Protein AF-A0A523TRH2-F1 (afdb_monomer_lite)

pLDDT: mean 88.26, std 10.93, range [44.06, 96.12]

Structure (mmCIF, N/CA/C/O backbone):
data_AF-A0A523TRH2-F1
#
_entry.id   AF-A0A523TRH2-F1
#
loop_
_atom_site.group_PDB
_atom_site.id
_atom_site.type_symbol
_atom_site.label_atom_id
_atom_site.label_alt_id
_atom_site.label_comp_id
_atom_site.label_asym_id
_atom_site.label_entity_id
_atom_site.label_seq_id
_atom_site.pdbx_PDB_ins_code
_atom_site.Cartn_x
_atom_site.Cartn_y
_atom_site.Cartn_z
_atom_site.occupancy
_atom_site.B_iso_or_equiv
_atom_site.auth_seq_id
_atom_site.auth_comp_id
_atom_site.auth_asym_id
_atom_site.auth_atom_id
_atom_site.pdbx_PDB_model_num
ATOM 1 N N . SER A 1 1 ? 4.404 -14.580 5.302 1.00 48.19 1 SER A N 1
ATOM 2 C CA . SER A 1 1 ? 3.201 -15.030 4.572 1.00 48.19 1 SER A CA 1
ATOM 3 C C . SER A 1 1 ? 2.688 -13.862 3.754 1.00 48.19 1 SER A C 1
ATOM 5 O O . SER A 1 1 ? 2.114 -12.938 4.310 1.00 48.19 1 SER A O 1
ATOM 7 N N . ALA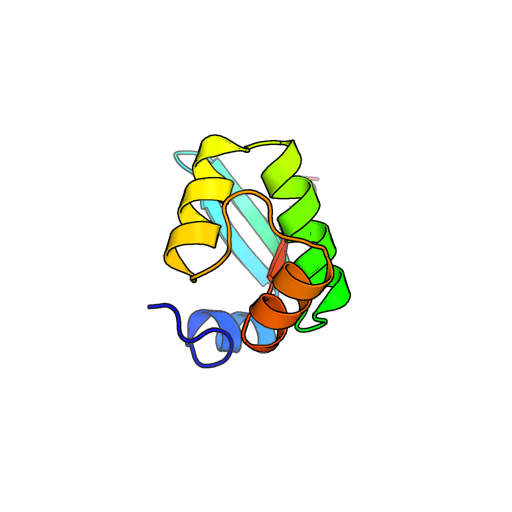 A 1 2 ? 2.991 -13.840 2.459 1.00 51.00 2 ALA A N 1
ATOM 8 C CA . ALA A 1 2 ? 2.615 -12.747 1.567 1.00 51.00 2 ALA A CA 1
ATOM 9 C C . ALA A 1 2 ? 2.168 -13.349 0.232 1.00 51.00 2 ALA A C 1
ATOM 11 O O . ALA A 1 2 ? 2.908 -13.343 -0.741 1.00 51.00 2 ALA A O 1
ATOM 12 N N . PHE A 1 3 ? 0.968 -13.930 0.217 1.00 58.81 3 PHE A N 1
ATOM 13 C CA . PHE A 1 3 ? 0.327 -14.407 -1.013 1.00 58.81 3 PHE A CA 1
ATOM 14 C C . PHE A 1 3 ? -0.816 -13.477 -1.434 1.00 58.81 3 PHE A C 1
ATOM 16 O O . PHE A 1 3 ? -1.825 -13.940 -1.966 1.00 58.81 3 PHE A O 1
ATOM 23 N N . GLY A 1 4 ? -0.699 -12.179 -1.123 1.00 63.19 4 GLY A N 1
ATOM 24 C CA . GLY A 1 4 ? -1.737 -11.184 -1.393 1.00 63.19 4 GLY A CA 1
ATOM 25 C C . GLY A 1 4 ? -3.112 -11.679 -0.939 1.00 63.19 4 GLY A C 1
ATOM 26 O O . GLY A 1 4 ? -3.287 -12.084 0.216 1.00 63.19 4 GLY A O 1
ATOM 27 N N . THR A 1 5 ? -4.041 -11.746 -1.892 1.00 65.75 5 THR A N 1
ATOM 28 C CA . THR A 1 5 ? -5.439 -12.161 -1.703 1.00 65.75 5 THR A CA 1
ATOM 29 C C . THR A 1 5 ? -5.641 -13.606 -1.237 1.00 65.75 5 THR A C 1
ATOM 31 O O . THR A 1 5 ? -6.720 -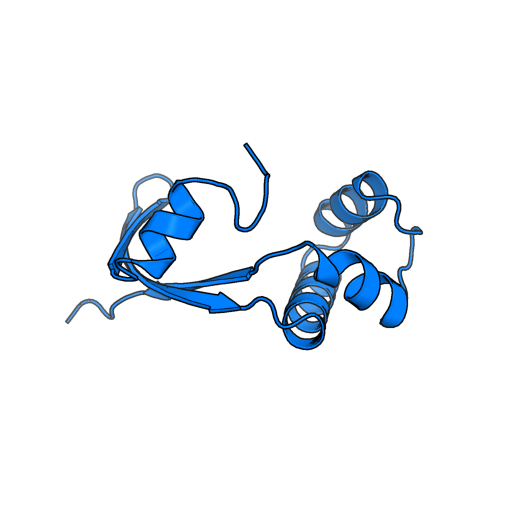13.975 -0.773 1.00 65.75 5 THR A O 1
ATOM 34 N N . ARG A 1 6 ? -4.614 -14.456 -1.338 1.00 66.75 6 ARG A N 1
ATOM 35 C CA . ARG A 1 6 ? -4.691 -15.873 -0.947 1.00 66.75 6 ARG A CA 1
ATOM 36 C C . ARG A 1 6 ? -4.367 -16.111 0.522 1.00 66.75 6 ARG A C 1
ATOM 38 O O . ARG A 1 6 ? -4.453 -17.249 0.970 1.00 66.75 6 ARG A O 1
ATOM 45 N N . THR A 1 7 ? -3.972 -15.075 1.256 1.00 72.19 7 THR A N 1
ATOM 46 C CA . THR A 1 7 ? -3.624 -15.219 2.671 1.00 72.19 7 THR A CA 1
ATOM 47 C C . THR A 1 7 ? -4.884 -15.185 3.535 1.00 72.19 7 THR A C 1
ATOM 49 O O . THR A 1 7 ? -5.766 -14.361 3.301 1.00 72.19 7 THR A O 1
ATOM 52 N N . ASP A 1 8 ? -4.952 -16.042 4.557 1.00 76.25 8 ASP A N 1
ATOM 53 C CA . ASP A 1 8 ? -6.146 -16.187 5.404 1.00 76.25 8 ASP A CA 1
ATOM 54 C C . ASP A 1 8 ? -6.571 -14.872 6.062 1.00 76.25 8 ASP A C 1
ATOM 56 O O . ASP A 1 8 ? -7.755 -14.563 6.107 1.00 76.25 8 ASP A O 1
ATOM 60 N N . TRP A 1 9 ? -5.617 -14.034 6.485 1.00 79.12 9 TRP A N 1
ATOM 61 C CA . TRP A 1 9 ? -5.937 -12.728 7.071 1.00 79.12 9 TRP A CA 1
ATOM 62 C C . TRP A 1 9 ? -6.670 -11.803 6.087 1.00 79.12 9 TRP A C 1
ATOM 64 O O . TRP A 1 9 ? -7.561 -11.071 6.499 1.00 79.12 9 TRP A O 1
ATOM 74 N N . TYR A 1 10 ? -6.341 -11.854 4.793 1.00 79.38 10 TYR A N 1
ATOM 75 C CA . TYR A 1 10 ? -7.002 -11.032 3.780 1.00 79.38 10 TYR A CA 1
ATOM 76 C C . TYR A 1 10 ? -8.423 -11.536 3.514 1.00 79.38 10 TYR A C 1
ATOM 78 O O . TYR A 1 10 ? -9.359 -10.747 3.435 1.00 79.38 10 TYR A O 1
ATOM 86 N N . ARG A 1 11 ? -8.606 -12.861 3.452 1.00 81.75 11 ARG A N 1
ATOM 87 C CA . ARG A 1 11 ? -9.9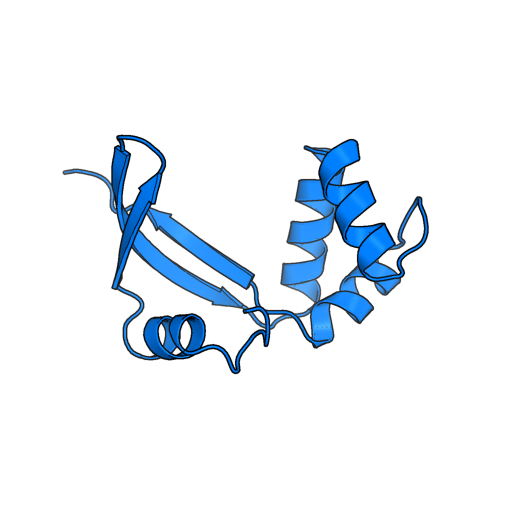34 -13.484 3.329 1.00 81.75 11 ARG A CA 1
ATOM 88 C C . ARG A 1 11 ? -10.817 -13.197 4.541 1.00 81.75 11 ARG A C 1
ATOM 90 O O . ARG A 1 11 ? -12.000 -12.936 4.367 1.00 81.75 11 ARG A O 1
ATOM 97 N N . ASN A 1 12 ? -10.238 -13.199 5.740 1.00 84.06 12 ASN A N 1
ATOM 98 C CA . ASN A 1 12 ? -10.954 -12.854 6.964 1.00 84.06 12 ASN A CA 1
ATOM 99 C C . ASN A 1 12 ? -11.426 -11.397 6.934 1.00 84.06 12 ASN A C 1
ATOM 101 O O . ASN A 1 12 ? -12.579 -11.152 7.249 1.00 84.06 12 ASN A O 1
ATOM 105 N N . ILE A 1 13 ? -10.583 -10.462 6.478 1.00 86.25 13 ILE A N 1
ATOM 106 C CA . ILE A 1 13 ? -10.966 -9.049 6.310 1.00 86.25 13 ILE A CA 1
ATOM 107 C C . ILE A 1 13 ? -12.082 -8.875 5.270 1.00 86.25 13 ILE A C 1
ATOM 109 O O . ILE A 1 13 ? -12.961 -8.040 5.451 1.00 86.25 13 ILE A O 1
ATOM 113 N N . LEU A 1 14 ? -12.072 -9.662 4.189 1.00 84.50 14 LEU A N 1
ATOM 114 C CA . LEU A 1 14 ? -13.165 -9.645 3.211 1.00 84.50 14 LEU A CA 1
ATOM 115 C C . LEU A 1 14 ? -14.489 -10.172 3.786 1.00 84.50 14 LEU A C 1
ATOM 117 O O . LEU A 1 14 ? -15.550 -9.737 3.347 1.00 84.50 14 LEU A O 1
ATOM 121 N N . ALA A 1 15 ? -14.437 -11.126 4.721 1.00 85.94 15 ALA A N 1
ATOM 122 C CA . ALA A 1 15 ? -15.622 -11.708 5.349 1.00 85.94 15 ALA A CA 1
ATOM 123 C C . ALA A 1 15 ? -16.173 -10.838 6.491 1.00 85.94 15 ALA A C 1
ATOM 125 O O . ALA A 1 15 ? -17.388 -10.707 6.625 1.00 85.94 15 ALA A O 1
ATOM 126 N N . ASP A 1 16 ? -15.284 -10.249 7.292 1.00 89.00 16 ASP A N 1
ATOM 127 C CA . ASP A 1 16 ? -15.600 -9.307 8.361 1.00 89.00 16 ASP A CA 1
ATOM 128 C C . ASP A 1 16 ? -14.550 -8.175 8.380 1.00 89.00 16 ASP A C 1
ATOM 130 O O . ASP A 1 16 ? -13.408 -8.387 8.806 1.00 89.00 16 ASP A O 1
ATOM 134 N N . PRO A 1 17 ? -14.905 -6.968 7.907 1.00 89.44 17 PRO A N 1
ATOM 135 C CA . PRO A 1 17 ? -13.990 -5.830 7.859 1.00 89.44 17 PRO A CA 1
ATOM 136 C C . PRO A 1 17 ? -13.736 -5.194 9.236 1.00 89.44 17 PRO A C 1
ATOM 138 O O . PRO A 1 17 ? -12.867 -4.326 9.347 1.00 89.44 17 PRO A O 1
ATOM 141 N N . GLY A 1 18 ? -14.466 -5.595 10.285 1.00 92.44 18 GLY A N 1
ATOM 142 C CA . GLY A 1 18 ? -14.238 -5.137 11.652 1.00 92.44 18 GLY A CA 1
ATOM 143 C C . GLY A 1 18 ? -12.975 -5.762 12.240 1.00 92.44 18 GLY A C 1
ATOM 144 O O . GLY A 1 18 ? -12.922 -6.958 12.522 1.00 92.44 18 GLY A O 1
ATOM 145 N N . VAL A 1 19 ? -11.941 -4.953 12.472 1.00 91.75 19 VAL A N 1
ATOM 146 C CA . VAL A 1 19 ? -10.653 -5.442 12.977 1.00 91.75 19 VAL A CA 1
ATOM 147 C C . VAL A 1 19 ? -10.244 -4.763 14.273 1.00 91.75 19 VAL A C 1
ATOM 149 O O . VAL A 1 19 ? -10.571 -3.611 14.555 1.00 91.75 19 VAL A O 1
ATOM 152 N N . ARG A 1 20 ? -9.458 -5.487 15.070 1.00 92.50 20 ARG A N 1
ATOM 153 C CA . ARG A 1 20 ? -8.762 -4.924 16.222 1.00 92.50 20 ARG A CA 1
ATOM 154 C C . ARG A 1 20 ? -7.269 -4.898 15.956 1.00 92.50 20 ARG A C 1
ATOM 156 O O . ARG A 1 20 ? -6.668 -5.925 15.649 1.00 92.50 20 ARG A O 1
ATOM 163 N N . VAL A 1 21 ? -6.674 -3.720 16.083 1.00 91.19 21 VAL A N 1
ATOM 164 C CA . VAL A 1 21 ? -5.284 -3.465 15.714 1.00 91.19 21 VAL A CA 1
ATOM 165 C C . VAL A 1 21 ? -4.493 -3.158 16.975 1.00 91.19 21 VAL A C 1
ATOM 167 O O . VAL A 1 21 ? -4.886 -2.299 17.762 1.00 91.19 21 VAL A O 1
ATOM 170 N N . ARG A 1 22 ? -3.354 -3.834 17.162 1.00 92.94 22 ARG A N 1
ATOM 171 C CA . ARG A 1 22 ? -2.401 -3.532 18.236 1.00 92.94 22 ARG A CA 1
ATOM 172 C C . ARG A 1 22 ? -1.081 -3.051 17.647 1.00 92.94 22 ARG A C 1
ATOM 174 O O . ARG A 1 22 ? -0.403 -3.799 16.948 1.00 92.94 22 ARG A O 1
ATOM 181 N N . VAL A 1 23 ? -0.699 -1.818 17.971 1.00 88.94 23 VAL A N 1
ATOM 182 C CA . VAL A 1 23 ? 0.583 -1.213 1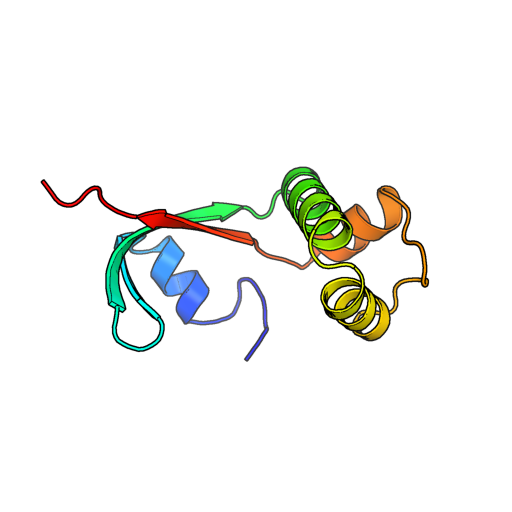7.581 1.00 88.94 23 VAL A CA 1
ATOM 183 C C . VAL A 1 23 ? 1.329 -0.799 18.846 1.00 88.94 23 VAL A C 1
ATOM 185 O O . VAL A 1 23 ? 0.987 0.180 19.513 1.00 88.94 23 VAL A O 1
ATOM 188 N N . GLY A 1 24 ? 2.353 -1.573 19.209 1.00 90.69 24 GLY A N 1
ATOM 189 C CA . GLY A 1 24 ? 3.049 -1.405 20.484 1.00 90.69 24 GLY A CA 1
ATOM 190 C C . GLY A 1 24 ? 2.092 -1.596 21.664 1.00 90.69 24 GLY A C 1
ATOM 191 O O . GLY A 1 24 ? 1.540 -2.677 21.846 1.00 90.69 24 GLY A O 1
ATOM 192 N N . ARG A 1 25 ? 1.896 -0.539 22.464 1.00 91.94 25 ARG A N 1
ATOM 193 C CA . ARG A 1 25 ? 0.969 -0.531 23.614 1.00 91.94 25 ARG A CA 1
ATOM 194 C C . ARG A 1 25 ? -0.428 0.002 23.285 1.00 91.94 25 ARG A C 1
ATOM 196 O O . ARG A 1 25 ? -1.289 -0.026 24.155 1.00 91.94 25 ARG A O 1
ATOM 203 N N . LYS A 1 26 ? -0.643 0.525 22.075 1.00 89.44 26 LYS A N 1
ATOM 204 C CA . LYS A 1 26 ? -1.943 1.053 21.651 1.00 89.44 26 LYS A CA 1
ATOM 205 C C . LYS A 1 26 ? -2.757 -0.063 21.015 1.00 89.44 26 LYS A C 1
ATOM 207 O O . LYS A 1 26 ? -2.237 -0.796 20.173 1.00 89.44 26 LYS A O 1
ATOM 212 N N . GLU A 1 27 ? -4.016 -0.165 21.406 1.00 93.50 27 GLU A N 1
ATOM 213 C CA . GLU 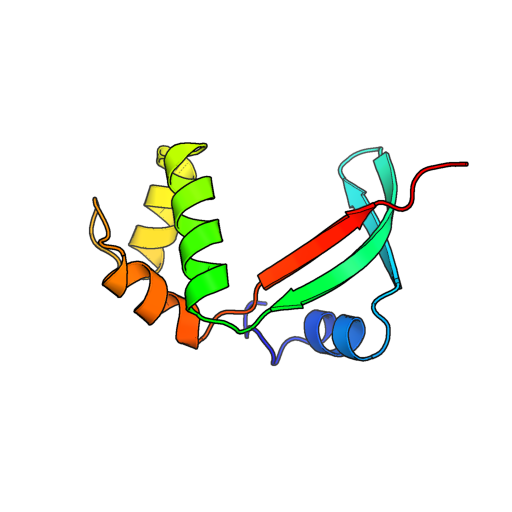A 1 27 ? -4.994 -1.084 20.834 1.00 93.50 27 GLU A CA 1
ATOM 214 C C . GLU A 1 27 ? -6.242 -0.285 20.485 1.00 93.50 27 GLU A C 1
ATOM 216 O O . GLU A 1 27 ? -6.703 0.502 21.306 1.00 93.50 27 GLU A O 1
ATOM 221 N N . PHE A 1 28 ? -6.743 -0.450 19.265 1.00 93.06 28 PHE A N 1
ATOM 222 C CA . PHE A 1 28 ? -7.922 0.260 18.778 1.00 93.06 28 PHE A CA 1
ATOM 223 C C . PHE A 1 28 ? -8.730 -0.631 17.836 1.00 93.06 28 PHE A C 1
ATOM 225 O O . PHE A 1 28 ? -8.211 -1.599 17.264 1.00 93.06 28 PHE A O 1
ATOM 232 N N . LYS A 1 29 ? -10.017 -0.317 17.702 1.00 93.75 29 LYS A N 1
ATOM 233 C CA . LYS A 1 29 ? -10.881 -0.903 16.678 1.00 93.75 29 LYS A CA 1
ATOM 234 C C . LYS A 1 29 ? -10.766 -0.091 15.398 1.00 93.75 29 LYS A C 1
ATOM 236 O O . LYS A 1 29 ? -10.562 1.119 15.440 1.00 93.75 29 LYS A O 1
ATOM 241 N N . ALA A 1 30 ? -10.860 -0.764 14.266 1.00 93.88 30 ALA A N 1
ATOM 242 C CA . ALA A 1 30 ? -10.840 -0.127 12.966 1.00 93.88 30 ALA A CA 1
ATOM 243 C C . ALA A 1 30 ? -11.718 -0.897 11.987 1.00 93.88 30 ALA A C 1
ATOM 245 O O . ALA A 1 30 ? -11.922 -2.103 12.128 1.00 93.88 30 ALA A O 1
ATOM 246 N N . PHE A 1 31 ? -12.158 -0.196 10.953 1.00 93.50 31 PHE A N 1
ATOM 247 C CA . PHE A 1 31 ? -12.756 -0.795 9.777 1.00 93.50 31 PHE A CA 1
ATOM 248 C C . PHE A 1 31 ? -11.705 -0.922 8.674 1.00 93.50 31 PHE A C 1
ATOM 250 O O . PHE A 1 31 ? -10.994 0.037 8.361 1.00 93.50 31 PHE A O 1
ATOM 257 N N . ALA A 1 32 ? -11.587 -2.110 8.093 1.00 92.81 32 ALA A N 1
ATOM 258 C CA . ALA A 1 32 ? -10.661 -2.385 7.010 1.00 92.81 32 ALA A CA 1
ATOM 259 C C . ALA A 1 32 ? -11.337 -2.211 5.641 1.00 92.81 32 ALA A C 1
ATOM 261 O O . ALA A 1 32 ? -12.336 -2.852 5.332 1.00 92.81 32 ALA A O 1
ATOM 262 N N . GLU A 1 33 ? -10.747 -1.379 4.788 1.00 90.62 33 GLU A N 1
ATOM 263 C CA . GLU A 1 33 ? -11.112 -1.228 3.381 1.00 90.62 33 GLU A CA 1
ATOM 264 C C . GLU A 1 33 ? -10.045 -1.899 2.512 1.00 90.62 33 GLU A C 1
ATOM 266 O O . GLU A 1 33 ? -8.859 -1.577 2.604 1.00 90.62 33 GLU A O 1
ATOM 271 N N . THR A 1 34 ? -10.450 -2.825 1.645 1.00 89.81 34 THR A N 1
ATOM 272 C CA . THR A 1 34 ? -9.534 -3.497 0.718 1.00 89.81 34 THR A CA 1
ATOM 273 C C . THR A 1 34 ? -9.623 -2.902 -0.682 1.00 89.81 34 THR A C 1
ATOM 275 O O . THR A 1 34 ? -10.720 -2.684 -1.187 1.00 89.81 34 THR A O 1
ATOM 278 N N . SER A 1 35 ? -8.485 -2.732 -1.351 1.00 89.06 35 SER A N 1
ATOM 279 C CA . SER A 1 35 ? -8.410 -2.336 -2.757 1.00 89.06 35 SER A CA 1
ATOM 280 C C . SER A 1 35 ? -7.453 -3.245 -3.523 1.00 89.06 35 SER A C 1
ATOM 282 O O . SER A 1 35 ? -6.316 -3.454 -3.097 1.00 89.06 35 SER A O 1
ATOM 284 N N . THR A 1 36 ? -7.903 -3.748 -4.671 1.00 91.50 36 THR A N 1
ATOM 285 C CA . THR A 1 36 ? -7.065 -4.414 -5.685 1.00 91.50 36 THR A CA 1
ATOM 286 C C . THR A 1 36 ? -6.915 -3.568 -6.950 1.00 91.50 36 THR A C 1
ATOM 288 O O . THR A 1 36 ? -6.384 -4.057 -7.938 1.00 91.50 36 THR A O 1
ATOM 291 N N . ASP A 1 37 ? -7.410 -2.323 -6.951 1.00 94.00 37 ASP A N 1
ATOM 292 C CA . ASP A 1 37 ? -7.226 -1.391 -8.066 1.00 94.00 37 ASP A CA 1
ATOM 293 C C . ASP A 1 37 ? -5.734 -1.021 -8.202 1.00 94.00 37 ASP A C 1
ATOM 295 O O . ASP A 1 37 ? -5.190 -0.378 -7.290 1.00 94.00 37 ASP A O 1
ATOM 299 N N . PRO A 1 38 ? -5.070 -1.399 -9.313 1.00 93.56 38 PRO A N 1
ATOM 300 C CA . PRO A 1 38 ? -3.650 -1.136 -9.511 1.00 93.56 38 PRO A CA 1
ATOM 301 C C . PRO A 1 38 ? -3.302 0.353 -9.462 1.00 93.56 38 PRO A C 1
ATOM 303 O O . PRO A 1 38 ? -2.240 0.710 -8.954 1.00 93.56 38 PRO A O 1
ATOM 306 N N . VAL A 1 39 ? -4.205 1.226 -9.920 1.00 95.88 39 VAL A N 1
ATOM 307 C CA . VAL A 1 39 ? -3.992 2.680 -9.942 1.00 95.88 39 VAL A CA 1
ATOM 308 C C . VAL A 1 39 ? -3.938 3.214 -8.513 1.00 95.88 39 VAL A C 1
ATOM 310 O O . VAL A 1 39 ? -2.973 3.871 -8.125 1.00 95.88 39 VAL A O 1
ATOM 313 N N . ARG A 1 40 ? -4.918 2.847 -7.681 1.00 94.75 40 ARG A N 1
ATOM 314 C CA . ARG A 1 40 ? -4.975 3.271 -6.275 1.00 94.75 40 ARG A CA 1
ATOM 315 C C . ARG A 1 40 ? -3.805 2.729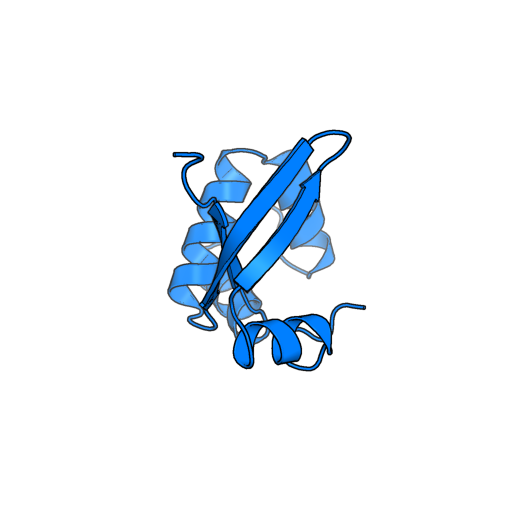 -5.451 1.00 94.75 40 ARG A C 1
ATOM 317 O O . ARG A 1 40 ? -3.300 3.405 -4.554 1.00 94.75 40 ARG A O 1
ATOM 324 N N . ILE A 1 41 ? -3.363 1.506 -5.739 1.00 94.94 41 ILE A N 1
ATOM 325 C CA . ILE A 1 41 ? -2.180 0.918 -5.098 1.00 94.94 41 ILE A CA 1
ATOM 326 C C . ILE A 1 41 ? -0.915 1.668 -5.534 1.00 94.94 41 ILE A C 1
ATOM 328 O O . ILE A 1 41 ? -0.080 1.982 -4.684 1.00 94.94 41 ILE A O 1
ATOM 332 N N . ALA A 1 42 ? -0.776 1.989 -6.822 1.00 95.94 42 ALA A N 1
ATOM 333 C CA . ALA A 1 42 ? 0.352 2.757 -7.336 1.00 95.94 42 ALA A CA 1
ATOM 334 C C . ALA A 1 42 ? 0.404 4.173 -6.738 1.00 95.94 42 ALA A C 1
ATOM 336 O O . ALA A 1 42 ? 1.478 4.599 -6.317 1.00 95.94 42 ALA A O 1
ATOM 337 N N . ASP A 1 43 ? -0.740 4.856 -6.593 1.00 96.00 43 ASP A N 1
ATOM 338 C CA . ASP A 1 43 ? -0.835 6.154 -5.900 1.00 96.00 43 ASP A CA 1
ATOM 339 C C . ASP A 1 43 ? -0.308 6.059 -4.466 1.00 96.00 43 ASP A C 1
ATOM 341 O O . ASP A 1 43 ? 0.465 6.899 -4.001 1.00 96.00 43 ASP A O 1
ATOM 345 N N . PHE A 1 44 ? -0.698 4.999 -3.758 1.00 94.38 44 PHE A N 1
ATOM 346 C CA . PHE A 1 44 ? -0.256 4.771 -2.390 1.00 94.38 44 PHE A CA 1
ATOM 347 C C . PHE A 1 44 ? 1.244 4.463 -2.298 1.00 94.38 44 PHE A C 1
ATOM 349 O O . PHE A 1 44 ? 1.918 4.953 -1.387 1.00 94.38 44 PHE A O 1
ATOM 356 N N . LEU A 1 45 ? 1.782 3.658 -3.219 1.00 94.38 45 LEU A N 1
ATOM 357 C CA . LEU A 1 45 ? 3.214 3.361 -3.281 1.00 94.38 45 LEU A CA 1
ATOM 358 C C . LEU A 1 45 ? 4.033 4.621 -3.567 1.00 94.38 45 LEU A C 1
ATOM 360 O O . LEU A 1 45 ? 5.042 4.836 -2.895 1.00 94.38 45 LEU A O 1
ATOM 364 N N . ASP A 1 46 ? 3.571 5.463 -4.488 1.00 95.75 46 ASP A N 1
ATOM 365 C CA . ASP A 1 46 ? 4.224 6.724 -4.838 1.00 95.75 46 ASP A CA 1
ATOM 366 C C . ASP A 1 46 ? 4.222 7.704 -3.652 1.00 95.75 46 ASP A C 1
ATOM 368 O O . ASP A 1 46 ? 5.273 8.176 -3.210 1.00 95.75 46 ASP A O 1
ATOM 372 N N . TYR A 1 47 ? 3.062 7.890 -3.008 1.00 95.62 47 TYR A N 1
ATOM 373 C CA . TYR A 1 47 ? 2.947 8.677 -1.776 1.00 95.62 47 TYR A CA 1
ATOM 374 C C . TYR A 1 47 ? 3.907 8.186 -0.677 1.00 95.62 47 TYR A C 1
ATOM 376 O O . TYR A 1 47 ? 4.595 8.977 -0.019 1.00 95.62 47 TYR A O 1
ATOM 384 N N . ARG A 1 48 ? 3.985 6.865 -0.470 1.00 93.69 48 ARG A N 1
ATOM 385 C CA . ARG A 1 48 ? 4.889 6.275 0.526 1.00 93.69 48 ARG A CA 1
ATOM 386 C C . ARG A 1 48 ? 6.351 6.451 0.152 1.00 93.69 48 ARG A C 1
ATOM 388 O O . ARG A 1 48 ? 7.154 6.686 1.056 1.00 93.69 48 ARG A O 1
ATOM 395 N N . LEU A 1 49 ? 6.701 6.340 -1.127 1.00 94.50 49 LEU A N 1
ATOM 396 C CA . LEU A 1 49 ? 8.062 6.545 -1.607 1.00 94.50 49 LEU A CA 1
ATOM 397 C C . LEU A 1 49 ? 8.507 7.991 -1.371 1.00 94.50 49 LEU A C 1
ATOM 399 O O . LEU A 1 49 ? 9.586 8.200 -0.824 1.00 94.50 49 LEU A O 1
ATOM 403 N N . ALA A 1 50 ? 7.651 8.972 -1.663 1.00 94.81 50 ALA A N 1
ATOM 404 C CA . ALA A 1 50 ? 7.933 10.379 -1.387 1.00 94.81 50 ALA A CA 1
ATOM 405 C C . ALA A 1 50 ? 8.159 10.651 0.113 1.00 94.81 50 ALA A C 1
ATOM 407 O O . ALA A 1 50 ? 9.052 11.410 0.489 1.00 94.81 50 ALA A O 1
ATOM 408 N N . ARG A 1 51 ? 7.377 10.007 0.992 1.00 95.75 51 ARG A N 1
ATOM 409 C CA . ARG A 1 51 ? 7.468 10.208 2.449 1.00 95.75 51 ARG A CA 1
ATOM 410 C C . ARG A 1 51 ? 8.589 9.408 3.123 1.00 95.75 51 ARG A C 1
ATOM 412 O O . ARG A 1 51 ? 9.141 9.852 4.128 1.00 95.75 51 ARG A O 1
ATOM 419 N N . HIS A 1 52 ? 8.917 8.228 2.600 1.00 94.62 52 HIS A N 1
ATOM 420 C CA . HIS A 1 52 ? 9.890 7.291 3.173 1.00 94.62 52 HIS A CA 1
ATOM 421 C C . HIS A 1 52 ? 10.817 6.700 2.092 1.00 94.62 52 HIS A C 1
ATOM 423 O O . HIS A 1 52 ? 10.834 5.479 1.889 1.00 94.62 52 HIS A O 1
ATOM 429 N N . PRO A 1 53 ? 11.638 7.535 1.429 1.00 93.38 53 PRO A N 1
ATOM 430 C CA . PRO A 1 53 ? 12.341 7.168 0.197 1.00 93.38 53 PRO A CA 1
ATOM 431 C C . PRO A 1 53 ? 13.312 6.001 0.363 1.00 93.38 53 PRO A C 1
ATOM 433 O O . PRO A 1 53 ? 13.388 5.129 -0.498 1.00 93.38 53 PRO A O 1
ATOM 436 N N . HIS A 1 54 ? 14.024 5.927 1.488 1.00 93.88 54 HIS A N 1
ATOM 437 C CA . HIS A 1 54 ? 15.002 4.862 1.715 1.00 93.88 54 HIS A CA 1
ATOM 438 C C . HIS A 1 54 ? 14.339 3.498 1.934 1.00 93.88 54 HIS A C 1
ATOM 440 O O . HIS A 1 54 ? 14.667 2.535 1.247 1.00 93.88 54 HIS A O 1
ATOM 446 N N . MET A 1 55 ? 13.393 3.408 2.873 1.00 94.44 55 MET A N 1
ATOM 447 C CA . MET A 1 55 ? 12.744 2.137 3.208 1.00 94.44 55 MET A CA 1
ATOM 448 C C . MET A 1 55 ? 11.904 1.617 2.040 1.00 94.44 55 MET A C 1
ATOM 450 O O . MET A 1 55 ? 12.024 0.451 1.671 1.00 94.44 55 MET A O 1
ATOM 454 N N . ILE A 1 56 ? 11.079 2.481 1.442 1.00 94.00 56 ILE A N 1
ATOM 455 C CA . ILE A 1 56 ? 10.205 2.088 0.334 1.00 94.00 56 ILE A CA 1
ATOM 456 C C . ILE A 1 56 ? 11.029 1.821 -0.918 1.00 94.00 56 ILE A C 1
ATOM 458 O O . ILE A 1 56 ? 10.816 0.802 -1.563 1.00 94.00 56 ILE A O 1
ATOM 462 N N . GLY A 1 57 ? 12.041 2.643 -1.208 1.00 94.19 57 GLY A N 1
ATOM 463 C CA . GLY A 1 57 ? 12.954 2.393 -2.320 1.00 94.19 57 GLY A CA 1
ATOM 464 C C . GLY A 1 57 ? 13.654 1.035 -2.215 1.00 94.19 57 GLY A C 1
ATOM 465 O O . GLY A 1 57 ? 13.758 0.327 -3.212 1.00 94.19 57 GLY A O 1
ATOM 466 N N . MET A 1 58 ? 14.081 0.619 -1.016 1.00 94.62 58 MET A N 1
ATOM 467 C CA . MET A 1 58 ? 14.641 -0.724 -0.810 1.00 94.62 58 MET A CA 1
ATOM 468 C C . MET A 1 58 ? 13.610 -1.836 -1.040 1.00 94.62 58 MET A C 1
ATOM 470 O O . MET A 1 58 ? 13.937 -2.825 -1.691 1.00 94.62 58 MET A O 1
ATOM 474 N N . MET A 1 59 ? 12.376 -1.675 -0.549 1.00 93.19 59 MET A N 1
ATOM 475 C CA . MET A 1 59 ? 11.299 -2.647 -0.783 1.00 93.19 59 MET A CA 1
ATOM 476 C C . MET A 1 59 ? 10.984 -2.790 -2.277 1.00 93.19 59 MET A C 1
ATOM 478 O O . MET A 1 59 ? 10.923 -3.906 -2.776 1.00 93.19 59 MET A O 1
ATOM 482 N N . LEU A 1 60 ? 10.854 -1.677 -3.005 1.00 94.12 60 LEU A N 1
ATOM 483 C CA . LEU A 1 60 ? 10.571 -1.687 -4.442 1.00 94.12 60 LEU A CA 1
ATOM 484 C C . LEU A 1 60 ? 11.709 -2.346 -5.237 1.00 94.12 60 LEU A C 1
ATOM 486 O O . LEU A 1 60 ? 11.448 -3.164 -6.114 1.00 94.12 60 LEU A O 1
ATOM 490 N N . ARG A 1 61 ? 12.974 -2.082 -4.886 1.00 94.31 61 ARG A N 1
ATOM 491 C CA . ARG A 1 61 ? 14.119 -2.776 -5.506 1.00 94.31 61 ARG A CA 1
ATOM 492 C C . ARG A 1 61 ? 14.117 -4.279 -5.239 1.00 94.31 61 ARG A C 1
ATOM 494 O O . ARG A 1 61 ? 14.471 -5.045 -6.128 1.00 94.31 61 ARG A O 1
ATOM 501 N N . ALA A 1 62 ? 13.723 -4.709 -4.039 1.00 92.88 62 ALA A N 1
ATOM 502 C CA . ALA A 1 62 ? 13.596 -6.132 -3.715 1.00 92.88 62 ALA A CA 1
ATOM 503 C C . ALA A 1 62 ? 12.473 -6.819 -4.515 1.00 92.88 62 ALA A C 1
ATOM 505 O O . ALA A 1 62 ? 12.554 -8.013 -4.782 1.00 92.88 62 ALA A O 1
ATOM 506 N N . GLU A 1 63 ? 11.467 -6.053 -4.938 1.00 90.56 63 GLU A N 1
ATOM 507 C CA . GLU A 1 63 ? 10.407 -6.473 -5.864 1.00 90.56 63 GLU A CA 1
ATOM 508 C C . GLU A 1 63 ? 10.839 -6.374 -7.346 1.00 90.56 63 GLU A C 1
ATOM 510 O O . GLU A 1 63 ? 10.042 -6.641 -8.240 1.00 90.56 63 GLU A O 1
ATOM 515 N N . GLY A 1 64 ? 12.098 -6.008 -7.627 1.00 93.44 64 GLY A N 1
ATOM 516 C CA . GLY A 1 64 ? 12.675 -5.966 -8.976 1.00 93.44 64 GLY A CA 1
ATOM 517 C C . GLY A 1 64 ? 12.579 -4.617 -9.694 1.00 93.44 64 GLY A C 1
ATOM 518 O O . GLY A 1 64 ? 12.952 -4.528 -10.862 1.00 93.44 64 GLY A O 1
ATOM 519 N N . LEU A 1 65 ? 12.110 -3.561 -9.022 1.00 93.88 65 LEU A N 1
ATOM 520 C CA . LEU A 1 65 ? 11.961 -2.237 -9.626 1.00 93.88 65 LEU A CA 1
ATOM 521 C C . LEU A 1 65 ? 13.280 -1.450 -9.708 1.00 93.88 65 LEU A C 1
ATOM 523 O O . LEU A 1 65 ? 14.174 -1.624 -8.870 1.00 93.88 65 LEU A O 1
ATOM 527 N N . PRO A 1 66 ? 13.404 -0.524 -10.679 1.00 92.25 66 PRO A N 1
ATOM 528 C CA . PRO A 1 66 ? 14.568 0.344 -10.783 1.00 92.25 66 PRO A CA 1
ATOM 529 C C . PRO A 1 66 ? 14.652 1.345 -9.609 1.00 92.25 66 PRO A C 1
ATOM 531 O O . PRO A 1 66 ? 13.666 1.594 -8.915 1.00 92.25 66 PRO A O 1
ATOM 534 N N . PRO A 1 67 ? 15.823 1.980 -9.382 1.00 86.62 67 PRO A N 1
ATOM 535 C CA . PRO A 1 67 ? 16.027 2.958 -8.307 1.00 86.62 67 PRO A CA 1
ATOM 536 C C . PRO A 1 67 ? 15.078 4.160 -8.305 1.00 86.62 67 PRO A C 1
ATOM 538 O O . PRO A 1 67 ? 14.855 4.732 -7.241 1.00 86.62 67 PRO A O 1
ATOM 541 N N . SER A 1 68 ? 14.572 4.543 -9.477 1.00 89.31 68 SER A N 1
ATOM 542 C CA . SER A 1 68 ? 13.602 5.617 -9.680 1.00 89.31 68 SER A CA 1
ATOM 543 C C . SER A 1 68 ? 12.457 5.056 -10.529 1.00 89.31 68 SER A C 1
ATOM 545 O O . SER A 1 68 ? 12.500 5.194 -11.752 1.00 89.31 68 SER A O 1
ATOM 547 N N . PRO A 1 69 ? 11.499 4.343 -9.914 1.00 93.75 69 PRO A N 1
ATOM 548 C CA . PRO A 1 69 ? 10.407 3.705 -10.638 1.00 93.75 69 PRO A CA 1
ATOM 549 C C . PRO A 1 69 ? 9.485 4.750 -11.262 1.00 93.75 69 PRO A C 1
ATOM 551 O O . PRO A 1 69 ? 9.176 5.771 -10.649 1.00 93.75 69 PRO A O 1
ATOM 554 N N . SER A 1 70 ? 9.055 4.489 -12.490 1.00 96.00 70 SER A N 1
ATOM 555 C CA . SER A 1 70 ? 8.014 5.265 -13.152 1.00 96.00 70 SER A CA 1
ATOM 556 C C . SER A 1 70 ? 6.632 4.877 -12.625 1.00 96.00 70 SER A C 1
ATOM 558 O O . SER A 1 70 ? 6.451 3.838 -11.985 1.00 96.00 70 SER A O 1
ATOM 560 N N . ARG A 1 71 ? 5.621 5.686 -12.957 1.00 95.56 71 ARG A N 1
ATOM 561 C CA . ARG A 1 71 ? 4.227 5.366 -12.638 1.00 95.56 71 ARG A CA 1
ATOM 562 C C . ARG A 1 71 ? 3.806 3.993 -13.173 1.00 95.56 71 ARG A C 1
ATOM 564 O O . ARG A 1 71 ? 3.206 3.209 -12.444 1.00 95.56 71 ARG A O 1
ATOM 571 N N . GLN A 1 72 ? 4.157 3.697 -14.420 1.00 95.94 72 GLN A N 1
ATOM 572 C CA . GLN A 1 72 ? 3.807 2.437 -15.070 1.00 95.94 72 GLN A CA 1
ATOM 573 C C . GLN A 1 72 ? 4.460 1.232 -14.380 1.00 95.94 72 GLN A C 1
ATOM 575 O O . GLN A 1 72 ? 3.854 0.162 -14.296 1.00 95.94 72 GLN A O 1
ATOM 580 N N . ASP A 1 73 ? 5.669 1.406 -13.841 1.00 95.38 73 ASP A N 1
ATOM 581 C CA . ASP A 1 73 ? 6.335 0.342 -13.095 1.00 95.38 73 ASP A CA 1
ATOM 582 C C . ASP A 1 73 ? 5.593 0.030 -11.784 1.00 95.38 73 ASP A C 1
ATOM 584 O O . ASP A 1 73 ? 5.411 -1.136 -11.428 1.00 95.38 73 ASP A O 1
ATOM 588 N N . LEU A 1 74 ? 5.111 1.066 -11.084 1.00 95.69 74 LEU A N 1
ATOM 589 C CA . LEU A 1 74 ? 4.314 0.906 -9.863 1.00 95.69 74 LEU A CA 1
ATOM 590 C C . LEU A 1 74 ? 2.965 0.234 -10.141 1.00 95.69 74 LEU A C 1
ATOM 592 O O . LEU A 1 74 ? 2.562 -0.644 -9.383 1.00 95.69 74 LEU A O 1
ATOM 596 N N . GLU A 1 75 ? 2.287 0.613 -11.226 1.00 96.12 75 GLU A N 1
ATOM 597 C CA . GLU A 1 75 ? 1.023 -0.009 -11.643 1.00 96.12 75 GLU A CA 1
ATOM 598 C C . GLU A 1 75 ? 1.215 -1.478 -12.025 1.00 96.12 75 GLU A C 1
ATOM 600 O O . GLU A 1 75 ? 0.423 -2.325 -11.620 1.00 96.12 75 GLU A O 1
ATOM 605 N N . SER A 1 76 ? 2.303 -1.800 -12.729 1.00 94.19 76 SER A N 1
ATOM 606 C CA . SER A 1 76 ? 2.637 -3.181 -13.097 1.00 94.19 76 SER A CA 1
ATOM 607 C C . SER A 1 76 ? 2.895 -4.043 -11.861 1.00 94.19 76 SER A C 1
ATOM 609 O O . SER A 1 76 ? 2.372 -5.150 -11.762 1.00 94.19 76 SER A O 1
ATOM 611 N N . LEU A 1 77 ? 3.640 -3.518 -10.880 1.00 92.81 77 LEU A N 1
ATOM 612 C CA . LEU A 1 77 ? 3.835 -4.194 -9.596 1.00 92.81 77 LEU A CA 1
ATOM 613 C C . LEU A 1 77 ? 2.512 -4.355 -8.830 1.00 92.81 77 LEU A C 1
ATOM 615 O O . LEU A 1 77 ? 2.324 -5.341 -8.119 1.00 92.81 77 LEU A O 1
ATOM 619 N N . ALA A 1 78 ? 1.611 -3.380 -8.941 1.00 93.31 78 ALA A N 1
ATOM 620 C CA . ALA A 1 78 ? 0.367 -3.342 -8.191 1.00 93.31 78 ALA A CA 1
ATOM 621 C C . ALA A 1 78 ? -0.663 -4.399 -8.616 1.00 93.31 78 ALA A C 1
ATOM 623 O O . ALA A 1 78 ? -1.499 -4.756 -7.789 1.00 93.31 78 ALA A O 1
ATOM 624 N N . VAL A 1 79 ? -0.589 -4.924 -9.846 1.00 90.56 79 VAL A N 1
ATOM 625 C CA . VAL A 1 79 ? -1.537 -5.923 -10.387 1.00 90.56 79 VAL A CA 1
ATOM 626 C C . VAL A 1 79 ? -1.705 -7.134 -9.464 1.00 90.56 79 VAL A C 1
ATOM 628 O O . VAL A 1 79 ? -2.820 -7.610 -9.266 1.00 90.56 79 VAL A O 1
ATOM 631 N N . ASP A 1 80 ? -0.615 -7.592 -8.847 1.00 84.62 80 ASP A N 1
ATOM 632 C CA . ASP A 1 80 ? -0.612 -8.775 -7.976 1.00 84.62 80 ASP A CA 1
ATOM 633 C C . ASP A 1 80 ? -0.618 -8.430 -6.476 1.00 84.62 80 ASP A C 1
ATOM 635 O O . ASP A 1 80 ? -0.388 -9.286 -5.611 1.00 84.62 80 ASP A O 1
ATOM 639 N N . LYS A 1 81 ? -0.862 -7.162 -6.132 1.00 87.31 81 LYS A N 1
ATOM 640 C CA . LYS A 1 81 ? -0.883 -6.672 -4.750 1.00 87.31 81 LYS A CA 1
ATOM 641 C C . LYS A 1 81 ? -2.322 -6.427 -4.306 1.00 87.31 81 LYS A C 1
ATOM 643 O O . LYS A 1 81 ? -3.236 -6.212 -5.093 1.00 87.31 81 LYS A O 1
ATOM 648 N N . ALA A 1 82 ? -2.511 -6.422 -2.995 1.00 88.38 82 ALA A N 1
ATOM 649 C CA . ALA A 1 82 ? -3.733 -5.932 -2.386 1.00 88.38 82 ALA A CA 1
ATOM 650 C C . ALA A 1 82 ? -3.366 -4.888 -1.336 1.00 88.38 82 ALA A C 1
ATOM 652 O O . ALA A 1 82 ? -2.448 -5.095 -0.537 1.00 88.38 82 ALA A O 1
ATOM 653 N N . LEU A 1 83 ? -4.082 -3.771 -1.349 1.00 89.62 83 LEU A N 1
ATOM 654 C CA . LEU A 1 83 ? -3.988 -2.736 -0.335 1.00 89.62 83 LEU A CA 1
ATOM 655 C C . LEU A 1 83 ? -5.105 -2.943 0.681 1.00 89.62 83 LEU A C 1
ATOM 657 O O . LEU A 1 83 ? -6.252 -3.177 0.308 1.00 89.62 83 LEU A O 1
ATOM 661 N N . VAL A 1 84 ? -4.761 -2.838 1.959 1.00 90.06 84 VAL A N 1
ATOM 662 C CA . VAL A 1 84 ? -5.732 -2.767 3.048 1.00 90.06 84 VAL A CA 1
ATOM 663 C C . VAL A 1 84 ? -5.500 -1.468 3.799 1.00 90.06 84 VAL A C 1
ATOM 665 O O . VAL A 1 84 ? -4.395 -1.211 4.278 1.00 90.06 84 VAL A O 1
ATOM 668 N N . ILE A 1 85 ? -6.537 -0.645 3.857 1.00 90.44 85 ILE A N 1
ATOM 669 C CA . ILE A 1 85 ? -6.568 0.641 4.542 1.00 90.44 85 ILE A CA 1
ATOM 670 C C . ILE A 1 85 ? -7.353 0.436 5.831 1.00 90.44 85 ILE A C 1
ATOM 672 O O . ILE A 1 85 ? -8.431 -0.147 5.816 1.00 90.44 85 ILE A O 1
ATOM 676 N N . LEU A 1 86 ? -6.792 0.881 6.951 1.00 91.62 86 LEU A N 1
ATOM 677 C CA . LEU A 1 86 ? -7.432 0.789 8.257 1.00 91.62 86 LEU A CA 1
ATOM 678 C C . LEU A 1 86 ? -7.959 2.168 8.631 1.00 91.62 86 LEU A C 1
ATOM 680 O O . LEU A 1 86 ? -7.170 3.104 8.760 1.00 91.62 86 LEU A O 1
ATOM 684 N N . HIS A 1 87 ? -9.269 2.265 8.822 1.00 91.31 87 HIS A N 1
ATOM 685 C CA . HIS A 1 87 ? -9.959 3.456 9.305 1.00 91.31 87 HIS A CA 1
ATOM 686 C C . HIS A 1 87 ? -10.254 3.257 10.794 1.00 91.31 87 HIS A C 1
ATOM 688 O O . HIS A 1 87 ? -11.121 2.443 11.115 1.00 91.31 87 HIS A O 1
ATOM 694 N N . PRO A 1 88 ? -9.508 3.893 11.718 1.00 91.38 88 PRO A N 1
ATOM 695 C CA . PRO A 1 88 ? -9.781 3.774 13.147 1.00 91.38 88 PRO A CA 1
ATOM 696 C C . PRO A 1 88 ? -11.215 4.208 13.458 1.00 91.38 88 PRO A C 1
ATOM 698 O O . PRO A 1 88 ? -11.672 5.220 12.931 1.00 91.38 88 PRO A O 1
ATOM 701 N N . GLU A 1 89 ? -11.911 3.459 14.311 1.00 88.12 89 GLU A N 1
ATOM 702 C CA . GLU A 1 89 ? -13.152 3.954 14.908 1.00 88.12 89 GLU A CA 1
ATOM 703 C C . GLU A 1 89 ? -12.784 5.135 15.816 1.00 88.12 89 GLU A C 1
ATOM 705 O O . GLU A 1 89 ? -11.849 5.030 16.615 1.00 88.12 89 GLU A O 1
ATOM 710 N N . GLU A 1 90 ? -13.458 6.277 15.663 1.00 76.69 90 GLU A N 1
ATOM 711 C CA . GLU A 1 90 ? -13.295 7.383 16.606 1.00 76.69 90 GLU A CA 1
ATOM 712 C C . GLU A 1 90 ? -13.767 6.905 17.985 1.00 76.69 90 GLU A C 1
ATOM 714 O O . GLU A 1 90 ? -14.909 6.461 18.134 1.00 76.69 90 GLU A O 1
ATOM 719 N N . ASP A 1 91 ? -12.882 6.961 18.987 1.00 58.44 91 ASP A N 1
ATOM 720 C CA . ASP A 1 91 ? -13.262 6.729 20.381 1.00 58.44 91 ASP A CA 1
ATOM 721 C C . ASP A 1 91 ? -14.288 7.813 20.761 1.00 58.44 91 ASP A C 1
ATOM 723 O O . ASP A 1 91 ? -13.934 8.985 20.905 1.00 58.44 91 ASP A O 1
ATOM 727 N N . SER A 1 92 ? -15.567 7.430 20.843 1.00 44.06 92 SER A N 1
ATOM 728 C CA . SER A 1 92 ? -16.648 8.276 21.373 1.00 44.06 92 SER A CA 1
ATOM 729 C C . SER A 1 92 ? -16.540 8.448 22.884 1.00 44.06 92 SER A C 1
ATOM 731 O O . SER A 1 92 ? -16.177 7.460 23.565 1.00 44.06 92 SER A O 1
#

Secondary structure (DSSP, 8-state):
---GGGSHHHHHHHH--EEEEEETTEEEEEEEEEE--HHHHHHHHHHHHHHSHHHHHHHHHHTT--SS--HHHHHHHHTT--EEEEEEPP--

Sequence (92 aa):
SAFGTRTDWYRNILADPGVRVRVGRKEFKAFAETSTDPVRIADFLDYRLARHPHMIGMMLRAEGLPPSPSRQDLESLAVDKALVILHPEEDS

Radius of gyration: 14.79 Å; chains: 1; bounding box: 33×27×39 Å

Foldseek 3Di:
DPQACPDPVNVVCVVPQWDWDDDPPDIFIWGKDKDLQLLVQLVVLVVCCVVPVPVSLVVLVVVVADSDHDSVSSSVSSNRHMDIDTGTDPPD